Protein AF-A0AAE1PFK5-F1 (afdb_monomer)

InterPro domains:
  IPR000873 AMP-dependent synthetase/ligase domain [PF00501] (92-149)
  IPR042099 ANL, N-terminal domain [G3DSA:3.40.50.12780] (62-149)

Structure (mmCIF, N/CA/C/O backbone):
data_AF-A0AAE1PFK5-F1
#
_entry.id   AF-A0AAE1PFK5-F1
#
loop_
_atom_site.group_PDB
_atom_site.id
_atom_site.type_symbol
_atom_site.label_atom_id
_atom_site.label_alt_id
_atom_site.label_comp_id
_atom_site.label_asym_id
_atom_site.label_entity_id
_atom_site.label_seq_id
_atom_site.pdbx_PDB_ins_code
_atom_site.Cartn_x
_atom_site.Cartn_y
_atom_site.Cartn_z
_atom_site.occupancy
_atom_site.B_iso_or_equiv
_atom_site.auth_seq_id
_atom_site.auth_comp_id
_atom_site.auth_asym_id
_atom_site.auth_atom_id
_atom_site.pdbx_PDB_model_num
ATOM 1 N N . MET A 1 1 ? 49.494 23.170 16.785 1.00 40.97 1 MET A N 1
ATOM 2 C CA . MET A 1 1 ? 48.255 22.707 16.117 1.00 40.97 1 MET A CA 1
ATOM 3 C C . MET A 1 1 ? 47.484 21.835 17.096 1.00 40.97 1 MET A C 1
ATOM 5 O O . MET A 1 1 ? 47.940 20.737 17.388 1.00 40.97 1 MET A O 1
ATOM 9 N N . LYS A 1 2 ? 46.394 22.342 17.688 1.00 37.91 2 LYS A N 1
ATOM 10 C CA . LYS A 1 2 ? 45.536 21.542 18.576 1.00 37.91 2 LYS A CA 1
ATOM 11 C C . LYS A 1 2 ? 44.774 20.540 17.702 1.00 37.91 2 LYS A C 1
ATOM 13 O O . LYS A 1 2 ? 44.125 20.952 16.745 1.00 37.91 2 LYS A O 1
ATOM 18 N N . LYS A 1 3 ? 44.923 19.240 17.969 1.00 43.22 3 LYS A N 1
ATOM 19 C CA . LYS A 1 3 ? 44.107 18.197 17.336 1.00 43.22 3 LYS A CA 1
ATOM 20 C C . LYS A 1 3 ? 42.676 18.399 17.833 1.00 43.22 3 LYS A C 1
ATOM 22 O O . LYS A 1 3 ? 42.444 18.286 19.030 1.00 43.22 3 LYS A O 1
ATOM 27 N N . ASN A 1 4 ? 41.751 18.741 16.939 1.00 46.34 4 ASN A N 1
ATOM 28 C CA . ASN A 1 4 ? 40.328 18.710 17.255 1.00 46.34 4 ASN A CA 1
ATOM 29 C C . ASN A 1 4 ? 39.953 17.244 17.498 1.00 46.34 4 ASN A C 1
ATOM 31 O O . ASN A 1 4 ? 39.954 16.442 16.563 1.00 46.34 4 ASN A O 1
ATOM 35 N N . GLU A 1 5 ? 39.694 16.892 18.756 1.00 53.19 5 GLU A N 1
ATOM 36 C CA . GLU A 1 5 ? 39.032 15.642 19.114 1.00 53.19 5 GLU A CA 1
ATOM 37 C C . GLU A 1 5 ? 37.678 15.618 18.410 1.00 53.19 5 GLU A C 1
ATOM 39 O O . GLU A 1 5 ? 36.782 16.411 18.694 1.00 53.19 5 GLU A O 1
ATOM 44 N N . THR A 1 6 ? 37.538 14.729 17.434 1.00 58.53 6 THR A N 1
ATOM 45 C CA . THR A 1 6 ? 36.236 14.400 16.869 1.00 58.53 6 THR A CA 1
ATOM 46 C C . THR A 1 6 ? 35.516 13.580 17.929 1.00 58.53 6 THR A C 1
ATOM 48 O O . THR A 1 6 ? 35.754 12.381 18.055 1.00 58.53 6 THR A O 1
ATOM 51 N N . GLN A 1 7 ? 34.687 14.240 18.744 1.00 62.50 7 GLN A N 1
ATOM 52 C CA . GLN A 1 7 ? 33.739 13.559 19.626 1.00 62.50 7 GLN A CA 1
ATOM 53 C C . GLN A 1 7 ? 33.002 12.501 18.798 1.00 62.50 7 GLN A C 1
ATOM 55 O O . GLN A 1 7 ? 32.386 12.812 17.775 1.00 62.50 7 GLN A O 1
ATOM 60 N N . GLY A 1 8 ? 33.144 11.235 19.195 1.00 68.81 8 GLY A N 1
ATOM 61 C CA . GLY A 1 8 ? 32.502 10.121 18.512 1.00 68.81 8 GLY A CA 1
ATOM 62 C C . GLY A 1 8 ? 30.994 10.345 18.463 1.00 68.81 8 GLY A C 1
ATOM 63 O O . GLY A 1 8 ? 30.392 10.747 19.455 1.00 68.81 8 GLY A O 1
ATOM 64 N N . VAL A 1 9 ? 30.382 10.109 17.301 1.00 74.44 9 VAL A N 1
ATOM 65 C CA . VAL A 1 9 ? 28.937 10.293 17.123 1.00 74.44 9 VAL A CA 1
ATOM 66 C C . VAL A 1 9 ? 28.198 9.344 18.066 1.00 74.44 9 VAL A C 1
ATOM 68 O O . VAL A 1 9 ? 28.206 8.128 17.858 1.00 74.44 9 VAL A O 1
ATOM 71 N N . ILE A 1 10 ? 27.555 9.899 19.093 1.00 79.75 10 ILE A N 1
ATOM 72 C CA . ILE A 1 10 ? 26.702 9.157 20.023 1.00 79.75 10 ILE A CA 1
ATOM 73 C C . ILE A 1 10 ? 25.486 8.664 19.231 1.00 79.75 10 ILE A C 1
ATOM 75 O O . ILE A 1 10 ? 24.766 9.452 18.622 1.00 79.75 10 ILE A O 1
ATOM 79 N N . ARG A 1 11 ? 25.281 7.343 19.177 1.00 82.19 11 ARG A N 1
ATOM 80 C CA . ARG A 1 11 ? 24.186 6.724 18.401 1.00 82.19 11 ARG A CA 1
ATOM 81 C C . ARG A 1 11 ? 22.991 6.306 19.252 1.00 82.19 11 ARG A C 1
ATOM 83 O O . ARG A 1 11 ? 21.906 6.125 18.701 1.00 82.19 11 ARG A O 1
ATOM 90 N N . GLY A 1 12 ? 23.174 6.174 20.562 1.00 89.06 12 GLY A N 1
ATOM 91 C CA . GLY A 1 12 ? 22.129 5.779 21.497 1.00 89.06 12 GLY A CA 1
ATOM 92 C C . GLY A 1 12 ? 22.345 6.390 22.874 1.00 89.06 12 GLY A C 1
ATOM 93 O O . GLY A 1 12 ? 23.481 6.667 23.255 1.00 89.06 12 GLY A O 1
ATOM 94 N N . VAL A 1 13 ? 21.248 6.603 23.588 1.00 92.94 13 VAL A N 1
ATOM 95 C CA . VAL A 1 13 ? 21.201 7.181 24.933 1.00 92.94 13 VAL A CA 1
ATOM 96 C C . VAL A 1 13 ? 20.142 6.439 25.745 1.00 92.94 13 VAL A C 1
ATOM 98 O O . VAL A 1 13 ? 19.160 5.948 25.183 1.00 92.94 13 VAL A O 1
ATOM 101 N N . GLN A 1 14 ? 20.367 6.301 27.049 1.00 91.69 14 GLN A N 1
ATOM 102 C CA . GLN A 1 14 ? 19.392 5.702 27.954 1.00 91.69 14 GLN A CA 1
ATOM 103 C C . GLN A 1 14 ? 18.462 6.797 28.486 1.00 91.69 14 GLN A C 1
ATOM 105 O O . GLN A 1 14 ? 18.942 7.830 28.953 1.00 91.69 14 GLN A O 1
ATOM 110 N N . THR A 1 15 ? 17.148 6.603 28.388 1.00 85.38 15 THR A N 1
ATOM 111 C CA . THR A 1 15 ? 16.166 7.537 28.953 1.00 85.38 15 THR A CA 1
ATOM 112 C C . THR A 1 15 ? 16.177 7.464 30.486 1.00 85.38 15 THR A C 1
ATOM 114 O O . THR A 1 15 ? 16.650 6.464 31.039 1.00 85.38 15 THR A O 1
ATOM 117 N N . PRO A 1 16 ? 15.650 8.478 31.201 1.00 88.50 16 PRO A N 1
ATOM 118 C CA . PRO A 1 16 ? 15.536 8.440 32.663 1.00 88.50 16 PRO A CA 1
ATOM 119 C C . PRO A 1 16 ? 14.778 7.211 33.193 1.00 88.50 16 PRO A C 1
ATOM 121 O O . PRO A 1 16 ? 15.037 6.750 34.300 1.00 88.50 16 PRO A O 1
ATOM 124 N N . GLU A 1 17 ? 13.878 6.646 32.388 1.00 88.31 17 GLU A N 1
ATOM 125 C CA . GLU A 1 17 ? 13.083 5.451 32.692 1.00 88.31 17 GLU A CA 1
ATOM 126 C C . GLU A 1 17 ? 13.828 4.136 32.385 1.00 88.31 17 GLU A C 1
ATOM 128 O O . GLU A 1 17 ? 13.287 3.053 32.598 1.00 88.31 17 GLU A O 1
ATOM 133 N N . GLY A 1 18 ? 15.065 4.209 31.882 1.00 89.56 18 GLY A N 1
ATOM 134 C CA . GLY A 1 18 ? 15.943 3.059 31.666 1.00 89.56 18 GLY A CA 1
ATOM 135 C C . GLY A 1 18 ? 15.929 2.464 30.255 1.00 89.56 18 GLY A C 1
ATOM 136 O O . GLY A 1 18 ? 16.638 1.483 30.018 1.00 89.56 18 GLY A O 1
ATOM 137 N N . TRP A 1 19 ? 15.189 3.036 29.302 1.00 85.75 19 TRP A N 1
ATOM 138 C CA . TRP A 1 19 ? 15.108 2.526 27.928 1.00 85.75 19 TRP A CA 1
ATOM 139 C C . TRP A 1 19 ? 16.276 2.998 27.066 1.00 85.75 19 TRP A C 1
ATOM 141 O O . TRP A 1 19 ? 16.658 4.159 27.129 1.00 85.75 19 TRP A O 1
ATOM 151 N N . TYR A 1 20 ? 16.805 2.139 26.192 1.00 89.94 20 TYR A N 1
ATOM 152 C CA . TYR A 1 20 ? 17.755 2.576 25.167 1.00 89.94 20 TYR A CA 1
ATOM 153 C C . TYR A 1 20 ? 17.020 3.103 23.938 1.00 89.94 20 TYR A C 1
ATOM 155 O O . TYR A 1 20 ? 16.283 2.369 23.280 1.00 89.94 20 TYR A O 1
ATOM 163 N N . VAL A 1 21 ? 17.276 4.362 23.594 1.00 88.88 21 VAL A N 1
ATOM 164 C CA . VAL A 1 21 ? 16.732 5.014 22.400 1.00 88.88 21 VAL A CA 1
ATOM 165 C C . VAL A 1 21 ? 17.853 5.553 21.524 1.00 88.88 21 VAL A C 1
ATOM 167 O O . VAL A 1 21 ? 18.986 5.749 21.969 1.00 88.88 21 VAL A O 1
ATOM 170 N N . LYS A 1 22 ? 17.553 5.785 20.244 1.00 89.81 22 LYS A N 1
ATOM 171 C CA . LYS A 1 22 ? 18.493 6.438 19.328 1.00 89.81 22 LYS A CA 1
ATOM 172 C C . LYS A 1 22 ? 18.823 7.833 19.862 1.00 89.81 22 LYS A C 1
ATOM 174 O O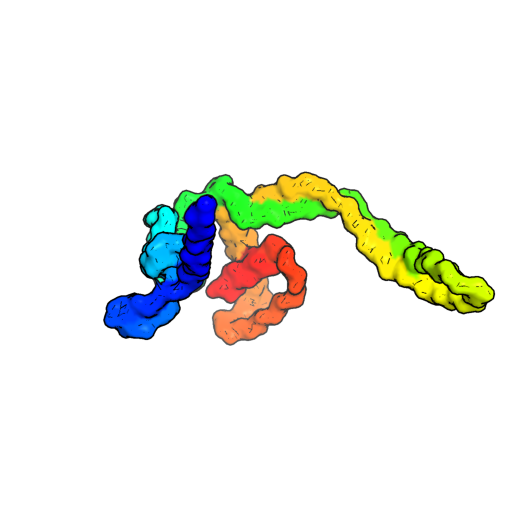 . LYS A 1 22 ? 17.921 8.534 20.300 1.00 89.81 22 LYS A O 1
ATOM 179 N N . ALA A 1 23 ? 20.086 8.237 19.793 1.00 90.88 23 ALA A N 1
ATOM 180 C CA . ALA A 1 23 ? 20.495 9.595 20.135 1.00 90.88 23 ALA A CA 1
ATOM 181 C C . ALA A 1 23 ? 20.541 10.485 18.884 1.00 90.88 23 ALA A C 1
ATOM 183 O O . ALA A 1 23 ? 20.811 10.022 17.767 1.00 90.88 23 ALA A O 1
ATOM 184 N N . THR A 1 24 ? 20.280 11.775 19.060 1.00 86.19 24 THR A N 1
ATOM 185 C CA . THR A 1 24 ? 20.648 12.805 18.089 1.00 86.19 24 THR A CA 1
ATOM 186 C C . THR A 1 24 ? 22.177 12.955 18.047 1.00 86.19 24 THR A C 1
ATOM 188 O O . THR A 1 24 ? 22.871 12.512 18.964 1.00 86.19 24 THR A O 1
ATOM 191 N N . PRO A 1 25 ? 22.746 13.630 17.029 1.00 86.56 25 PRO A N 1
ATOM 192 C CA . PRO A 1 25 ? 24.175 13.948 17.028 1.00 86.56 25 PRO A CA 1
ATOM 193 C C . PRO A 1 25 ? 24.638 14.760 18.249 1.00 86.56 25 PRO A C 1
ATOM 195 O O . PRO A 1 25 ? 25.823 14.739 18.560 1.00 86.56 25 PRO A O 1
ATOM 198 N N . SER A 1 26 ? 23.721 15.456 18.936 1.00 84.56 26 SER A N 1
ATOM 199 C CA . SER A 1 26 ? 23.999 16.189 20.177 1.00 84.56 26 SER A CA 1
ATOM 200 C C . SER A 1 26 ? 23.973 15.310 21.435 1.00 84.56 26 SER A C 1
ATOM 202 O O . SER A 1 26 ? 24.244 15.821 22.513 1.00 84.56 26 SER A O 1
ATOM 204 N N . GLY A 1 27 ? 23.660 14.013 21.316 1.00 86.31 27 GLY A N 1
ATOM 205 C CA . GLY A 1 27 ? 23.574 13.075 22.441 1.00 86.31 27 GLY A CA 1
ATOM 206 C C . GLY A 1 27 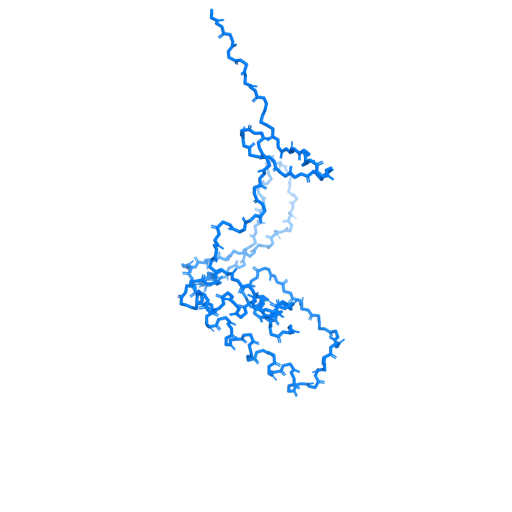? 22.207 13.020 23.130 1.00 86.31 27 GLY A C 1
ATOM 207 O O . GLY A 1 27 ? 22.020 12.203 24.026 1.00 86.31 27 GLY A O 1
ATOM 208 N N . GLU A 1 28 ? 21.244 13.831 22.686 1.00 88.12 28 GLU A N 1
ATOM 209 C CA . GLU A 1 28 ? 19.892 13.862 23.250 1.00 88.12 28 GLU A CA 1
ATOM 210 C C . GLU A 1 28 ? 19.044 12.685 22.746 1.00 88.12 28 GLU A C 1
ATOM 212 O O . GLU A 1 28 ? 19.236 12.236 21.608 1.00 88.12 28 GLU A O 1
ATOM 217 N N . PRO A 1 29 ? 18.069 12.197 23.532 1.00 89.62 29 PRO A N 1
ATOM 218 C CA . PRO A 1 29 ? 17.097 11.215 23.068 1.00 89.62 29 PRO A CA 1
ATOM 219 C C . PRO A 1 29 ? 16.405 11.671 21.781 1.00 89.62 29 PRO A C 1
ATOM 221 O O . PRO A 1 29 ? 15.876 12.779 21.686 1.00 89.62 29 PRO A O 1
ATOM 224 N N . TYR A 1 30 ? 16.396 10.814 20.763 1.00 84.88 30 TYR A N 1
ATOM 225 C CA . TYR A 1 30 ? 15.647 11.079 19.544 1.00 84.88 30 TYR A CA 1
ATOM 226 C C . TYR A 1 30 ? 14.153 11.020 19.867 1.00 84.88 30 TYR A C 1
ATOM 228 O O . TYR A 1 30 ? 13.666 9.995 20.342 1.00 84.88 30 TYR A O 1
ATOM 236 N N . SER A 1 31 ? 13.435 12.114 19.596 1.00 81.56 31 SER A N 1
ATOM 237 C CA . SER A 1 31 ? 12.005 12.199 19.890 1.00 81.56 31 SER A CA 1
ATOM 238 C C . SER A 1 31 ? 11.231 11.081 19.190 1.00 81.56 31 SER A C 1
ATOM 240 O O . SER A 1 31 ? 11.353 10.900 17.974 1.00 81.56 31 SER A O 1
ATOM 242 N N . LEU A 1 32 ? 10.447 10.343 19.977 1.00 75.25 32 LEU A N 1
ATOM 243 C CA . LEU A 1 32 ? 9.475 9.369 19.481 1.00 75.25 32 LEU A CA 1
ATOM 244 C C . LEU A 1 32 ? 8.173 10.042 19.040 1.00 75.25 32 LEU A C 1
ATOM 246 O O . LEU A 1 32 ? 7.364 9.404 18.368 1.00 75.25 32 LEU A O 1
ATOM 250 N N . GLU A 1 33 ? 7.991 11.323 19.373 1.00 73.44 33 GLU A N 1
ATOM 251 C CA . GLU A 1 33 ? 6.854 12.089 18.888 1.00 73.44 33 GLU A CA 1
ATOM 252 C C . GLU A 1 33 ? 6.911 12.175 17.357 1.00 73.44 33 GLU A C 1
ATOM 254 O O . GLU A 1 33 ? 7.967 12.501 16.789 1.00 73.44 33 GLU A O 1
ATOM 259 N N . PRO A 1 34 ? 5.794 11.894 16.662 1.00 67.69 34 PRO A N 1
ATOM 260 C CA . PRO A 1 34 ? 5.719 12.036 15.221 1.00 67.69 34 PRO A CA 1
ATOM 261 C C . PRO A 1 34 ? 6.151 13.444 14.811 1.00 67.69 34 PRO A C 1
ATOM 263 O O . PRO A 1 34 ? 5.579 14.443 15.240 1.00 67.69 34 PRO A O 1
ATOM 266 N N . LYS A 1 35 ? 7.163 13.534 13.941 1.00 67.12 35 LYS A N 1
ATOM 267 C CA . LYS A 1 35 ? 7.581 14.825 13.368 1.00 67.12 35 LYS A CA 1
ATOM 268 C C . LYS A 1 35 ? 6.470 15.479 12.548 1.00 67.12 35 LYS A C 1
ATOM 270 O O . LYS A 1 35 ? 6.476 16.694 12.384 1.00 67.12 35 LYS A O 1
ATOM 275 N N . ASP A 1 36 ? 5.558 14.665 12.024 1.00 62.34 36 ASP A N 1
ATOM 276 C CA . ASP A 1 36 ? 4.375 15.109 11.305 1.00 62.34 36 ASP A CA 1
ATOM 277 C C . ASP A 1 36 ? 3.152 14.880 12.202 1.00 62.34 36 ASP A C 1
ATOM 279 O O . ASP A 1 36 ? 2.697 13.753 12.394 1.00 62.34 36 ASP A O 1
ATOM 283 N N . SER A 1 37 ? 2.651 15.960 12.800 1.00 64.25 37 SER A N 1
ATOM 284 C CA . SER A 1 37 ? 1.537 15.943 13.759 1.00 64.25 37 SER A CA 1
ATOM 285 C C . SER A 1 37 ? 0.169 15.733 13.106 1.00 64.25 37 SER A C 1
ATOM 287 O O . SER A 1 37 ? -0.850 15.687 13.796 1.00 64.25 37 SER A O 1
ATOM 289 N N . LYS A 1 38 ? 0.127 15.644 11.771 1.00 71.06 38 LYS A N 1
ATOM 290 C CA . LYS A 1 38 ? -1.118 15.579 11.001 1.00 71.06 38 LYS A CA 1
ATOM 291 C C . LYS A 1 38 ? -1.834 14.247 11.156 1.00 71.06 38 LYS A C 1
ATOM 293 O O . LYS A 1 38 ? -3.060 14.236 11.224 1.00 71.06 38 LYS A O 1
ATOM 298 N N . ILE A 1 39 ? -1.093 13.140 11.231 1.00 75.19 39 ILE A N 1
ATOM 299 C CA . ILE A 1 39 ? -1.703 11.820 11.389 1.00 75.19 39 ILE A CA 1
ATOM 300 C C . ILE A 1 39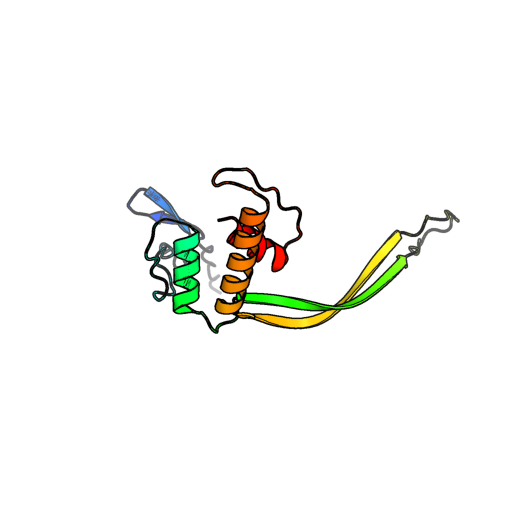 ? -1.997 11.597 12.863 1.00 75.19 39 ILE A C 1
ATOM 302 O O . ILE A 1 39 ? -1.125 11.228 13.647 1.00 75.19 39 ILE A O 1
ATOM 306 N N . ARG A 1 40 ? -3.262 11.759 13.229 1.00 82.62 40 ARG A N 1
ATOM 307 C CA . ARG A 1 40 ? -3.783 11.222 14.478 1.00 82.62 40 ARG A CA 1
ATOM 308 C C . ARG A 1 40 ? -4.628 10.007 14.143 1.00 82.62 40 ARG A C 1
ATOM 310 O O . ARG A 1 40 ? -5.726 10.160 13.616 1.00 82.62 40 ARG A O 1
ATOM 317 N N . VAL A 1 41 ? -4.094 8.818 14.422 1.00 83.69 41 VAL A N 1
ATOM 318 C CA . VAL A 1 41 ? -4.824 7.567 14.191 1.00 83.69 41 VAL A CA 1
ATOM 319 C C . VAL A 1 41 ? -6.063 7.568 15.077 1.00 83.69 41 VAL A C 1
ATOM 321 O O . VAL A 1 41 ? -5.954 7.681 16.297 1.00 83.69 41 VAL A O 1
ATOM 324 N N . GLN A 1 42 ? -7.239 7.514 14.455 1.00 79.19 42 GLN A N 1
ATOM 325 C CA . GLN A 1 42 ? -8.509 7.603 15.179 1.00 79.19 42 GLN A CA 1
ATOM 326 C C . GLN A 1 42 ? -8.932 6.271 15.823 1.00 79.19 42 GLN A C 1
ATOM 328 O O . GLN A 1 42 ? -9.801 6.279 16.692 1.00 79.19 42 GLN A O 1
ATOM 333 N N . GLY A 1 43 ? -8.313 5.148 15.439 1.00 84.75 43 GLY A N 1
ATOM 334 C CA . GLY A 1 43 ? -8.629 3.810 15.947 1.00 84.75 43 GLY A CA 1
ATOM 335 C C . GLY A 1 43 ? -7.425 3.036 16.493 1.00 84.75 43 GLY A C 1
ATOM 336 O O . GLY A 1 43 ? -6.381 3.608 16.801 1.00 84.75 43 GLY A O 1
ATOM 337 N N . VAL A 1 44 ? -7.591 1.722 16.648 1.00 89.25 44 VAL A N 1
ATOM 338 C CA . VAL A 1 44 ? -6.592 0.826 17.273 1.00 89.25 44 VAL A CA 1
ATOM 339 C C . VAL A 1 44 ? -6.060 -0.237 16.313 1.00 89.25 44 VAL A C 1
ATOM 341 O O . VAL A 1 44 ? -5.191 -1.024 16.685 1.00 89.25 44 VAL A O 1
ATOM 344 N N . THR A 1 45 ? -6.582 -0.281 15.086 1.00 91.50 45 THR A N 1
ATOM 345 C CA . THR A 1 45 ? -6.245 -1.296 14.086 1.00 91.50 45 THR A CA 1
ATOM 346 C C . THR A 1 45 ? -5.370 -0.729 12.964 1.00 91.50 45 THR A C 1
ATOM 348 O O . THR A 1 45 ? -5.263 0.483 12.768 1.00 91.50 45 THR A O 1
ATOM 351 N N . LEU A 1 46 ? -4.714 -1.615 12.210 1.00 91.81 46 LEU A N 1
ATOM 352 C CA . LEU A 1 46 ? -3.919 -1.219 11.043 1.00 91.81 46 LEU A CA 1
ATOM 353 C C . LEU A 1 46 ? -4.766 -0.558 9.935 1.00 91.81 46 LEU A C 1
ATOM 355 O O . LEU A 1 46 ? -4.309 0.458 9.405 1.00 91.81 46 LEU A O 1
ATOM 359 N N . PRO A 1 47 ? -5.984 -1.047 9.610 1.00 93.12 47 PRO A N 1
ATOM 360 C CA . PRO A 1 47 ? -6.911 -0.322 8.744 1.00 93.12 47 PRO A CA 1
ATOM 361 C C . PRO A 1 47 ? -7.174 1.110 9.212 1.00 93.12 47 PRO A C 1
ATOM 363 O O . PRO A 1 47 ? -7.038 2.028 8.409 1.00 93.12 47 PRO A O 1
ATOM 366 N N . ASP A 1 48 ? -7.433 1.329 10.508 1.00 93.56 48 ASP A N 1
ATOM 367 C CA . ASP A 1 48 ? -7.700 2.675 11.043 1.00 93.56 48 ASP A CA 1
ATOM 368 C C . ASP A 1 48 ? -6.514 3.626 10.818 1.00 93.56 48 ASP A C 1
ATOM 370 O O . ASP A 1 48 ? -6.686 4.809 10.504 1.00 93.56 48 ASP A O 1
ATOM 374 N N . ALA A 1 49 ? -5.288 3.116 10.973 1.00 92.12 49 ALA A N 1
ATOM 375 C CA . ALA A 1 49 ? -4.073 3.882 10.723 1.00 92.12 49 ALA A CA 1
ATOM 376 C C . ALA A 1 49 ? -3.940 4.264 9.244 1.00 92.12 49 ALA A C 1
ATOM 378 O O . ALA A 1 49 ? -3.603 5.410 8.928 1.00 92.12 49 ALA A O 1
ATOM 379 N N . PHE A 1 50 ? -4.242 3.333 8.337 1.00 94.00 50 PHE A N 1
ATOM 380 C CA . PHE A 1 50 ? -4.216 3.605 6.906 1.00 94.00 50 PHE A CA 1
ATOM 381 C C . PHE A 1 50 ? -5.323 4.582 6.488 1.00 94.00 50 PHE A C 1
ATOM 383 O O . PHE A 1 50 ? -5.041 5.541 5.774 1.00 94.00 50 PHE A O 1
ATOM 390 N N . GLU A 1 51 ? -6.549 4.423 6.987 1.00 94.62 51 GLU A N 1
ATOM 391 C CA . GLU A 1 51 ? -7.651 5.354 6.721 1.00 94.62 51 GLU A CA 1
ATOM 392 C C . GLU A 1 51 ? -7.357 6.763 7.248 1.00 94.62 51 GLU A C 1
ATOM 394 O O . GLU A 1 51 ? -7.629 7.749 6.562 1.00 94.62 51 GLU A O 1
ATOM 399 N N . SER A 1 52 ? -6.705 6.873 8.409 1.00 93.25 52 SER A N 1
ATOM 400 C CA . SER A 1 52 ? -6.244 8.161 8.942 1.00 93.25 52 SER A CA 1
ATOM 401 C C . SER A 1 52 ? -5.204 8.814 8.019 1.00 93.25 52 SER A C 1
ATOM 403 O O . SER A 1 52 ? -5.268 10.015 7.764 1.00 93.25 52 SER A O 1
ATOM 405 N N . ALA A 1 53 ? -4.276 8.033 7.456 1.00 92.69 53 ALA A N 1
ATOM 406 C CA . ALA A 1 53 ? -3.315 8.541 6.478 1.00 92.69 53 ALA A CA 1
ATOM 407 C C . ALA A 1 53 ? -3.998 8.987 5.172 1.00 92.69 53 ALA A C 1
ATOM 409 O O . ALA A 1 53 ? -3.663 10.044 4.638 1.00 92.69 53 ALA A O 1
ATOM 410 N N . VAL A 1 54 ? -4.987 8.231 4.682 1.00 95.38 54 VAL A N 1
ATOM 411 C CA . VAL A 1 54 ? -5.783 8.601 3.499 1.00 95.38 54 VAL A CA 1
ATOM 412 C C . VAL A 1 54 ? -6.543 9.906 3.744 1.00 95.38 54 VAL A C 1
ATOM 414 O O . VAL A 1 54 ? -6.521 10.789 2.891 1.00 95.38 54 VAL A O 1
ATOM 417 N N . ALA A 1 55 ? -7.139 10.085 4.926 1.00 94.44 55 ALA A N 1
ATOM 418 C CA . ALA A 1 55 ? -7.835 11.319 5.284 1.00 94.44 55 ALA A CA 1
ATOM 419 C C . ALA A 1 55 ? -6.902 12.545 5.296 1.00 94.44 55 ALA A C 1
ATOM 421 O O . ALA A 1 55 ? -7.295 13.627 4.861 1.00 94.44 55 ALA A O 1
ATOM 422 N N . CYS A 1 56 ? -5.658 12.388 5.758 1.00 92.94 56 CYS A N 1
ATOM 423 C CA . CYS A 1 56 ? -4.684 13.480 5.809 1.00 92.94 56 CYS A CA 1
ATOM 424 C C . CYS A 1 56 ? -4.018 13.778 4.456 1.00 92.94 56 CYS A C 1
ATOM 426 O O . CYS A 1 56 ? -3.668 14.930 4.191 1.00 92.94 56 CYS A O 1
ATOM 428 N N . TYR A 1 57 ? -3.808 12.758 3.620 1.00 94.50 57 TYR A N 1
ATOM 429 C CA . TYR A 1 57 ? -2.920 12.836 2.454 1.00 94.50 57 TYR A CA 1
ATOM 430 C C . TYR A 1 57 ? -3.539 12.327 1.152 1.00 94.50 57 TYR A C 1
ATOM 432 O O . TYR A 1 57 ? -2.802 12.034 0.216 1.00 94.50 57 TYR A O 1
ATOM 440 N N . GLY A 1 58 ? -4.865 12.226 1.060 1.00 96.38 58 GLY A N 1
ATOM 441 C CA . GLY A 1 58 ? -5.579 11.544 -0.026 1.00 96.38 58 GLY A CA 1
ATOM 442 C C . GLY A 1 58 ? -5.059 11.796 -1.448 1.00 96.38 58 GLY A C 1
ATOM 443 O O . GLY A 1 58 ? -4.921 10.851 -2.222 1.00 96.38 58 GLY A O 1
ATOM 444 N N . THR A 1 59 ? -4.720 13.044 -1.791 1.00 97.31 59 THR A N 1
ATOM 445 C CA . THR A 1 59 ? -4.230 13.437 -3.128 1.00 97.31 59 THR A CA 1
ATOM 446 C C . THR A 1 59 ? -2.712 13.339 -3.308 1.00 97.31 59 THR A C 1
ATOM 448 O O . THR A 1 59 ? -2.219 13.488 -4.425 1.00 97.31 59 THR A O 1
ATOM 451 N N . LEU A 1 60 ? -1.952 13.104 -2.237 1.00 96.50 60 LEU A N 1
ATOM 452 C CA . LEU A 1 60 ? -0.499 12.977 -2.296 1.00 96.50 60 LEU A CA 1
ATOM 453 C C . LEU A 1 60 ? -0.085 11.610 -2.854 1.00 96.50 60 LEU A C 1
ATOM 455 O O . LEU A 1 60 ? -0.813 10.628 -2.690 1.00 96.50 60 LEU A O 1
ATOM 459 N N . PRO A 1 61 ? 1.098 11.519 -3.488 1.00 96.69 61 PRO A N 1
ATOM 460 C CA . PRO A 1 61 ? 1.627 10.249 -3.965 1.00 96.69 61 PRO A CA 1
ATOM 461 C C . PRO A 1 61 ? 1.874 9.280 -2.798 1.00 96.69 61 PRO A C 1
ATOM 463 O O . PRO A 1 61 ? 2.535 9.625 -1.820 1.00 96.69 61 PRO A O 1
ATOM 466 N N . CYS A 1 62 ? 1.362 8.059 -2.932 1.00 95.69 62 CYS A N 1
ATOM 467 C CA . CYS A 1 62 ? 1.463 6.979 -1.951 1.00 95.69 62 CYS A CA 1
ATOM 468 C C . CYS A 1 62 ? 2.397 5.864 -2.441 1.00 95.69 62 CYS A C 1
ATOM 470 O O . CYS A 1 62 ? 3.316 5.461 -1.733 1.00 95.69 62 CYS A O 1
ATOM 472 N N . MET A 1 63 ? 2.195 5.398 -3.678 1.00 95.00 63 MET A N 1
ATOM 473 C CA . MET A 1 63 ? 2.961 4.298 -4.274 1.00 95.00 63 MET A CA 1
ATOM 474 C C . MET A 1 63 ? 3.550 4.730 -5.609 1.00 95.00 63 MET A C 1
ATOM 476 O O . MET A 1 63 ? 2.819 5.198 -6.473 1.00 95.00 63 MET A O 1
ATOM 480 N N . ALA A 1 64 ? 4.855 4.550 -5.805 1.00 94.25 64 ALA A N 1
ATOM 481 C CA . ALA A 1 64 ? 5.526 4.856 -7.065 1.00 94.25 64 ALA A CA 1
ATOM 482 C C . ALA A 1 64 ? 5.964 3.567 -7.769 1.00 94.25 64 ALA A C 1
ATOM 484 O O . ALA A 1 64 ? 6.597 2.701 -7.165 1.00 94.25 64 ALA A O 1
ATOM 485 N N . THR A 1 65 ? 5.663 3.444 -9.059 1.00 92.94 65 THR A N 1
ATOM 486 C CA . THR A 1 65 ? 6.076 2.307 -9.895 1.00 92.94 65 THR A CA 1
ATOM 487 C C . THR A 1 65 ? 6.696 2.801 -11.193 1.00 92.94 65 THR A C 1
ATOM 489 O O . THR A 1 65 ? 6.369 3.885 -11.668 1.00 92.94 65 THR A O 1
ATOM 492 N N . ARG A 1 66 ? 7.623 2.031 -11.774 1.00 93.44 66 ARG A N 1
ATOM 493 C CA . ARG A 1 66 ? 8.187 2.351 -13.093 1.00 93.44 66 ARG A CA 1
ATOM 494 C C . ARG A 1 66 ? 7.467 1.563 -14.166 1.00 93.44 66 ARG A C 1
ATOM 496 O O . ARG A 1 66 ? 7.344 0.342 -14.065 1.00 93.44 66 ARG A O 1
ATOM 503 N N . ARG A 1 67 ? 7.078 2.244 -15.241 1.00 90.50 67 ARG A N 1
ATOM 504 C CA . ARG A 1 67 ? 6.516 1.575 -16.415 1.00 90.50 67 ARG A CA 1
ATOM 505 C C . ARG A 1 67 ? 7.578 0.691 -17.072 1.00 90.50 67 ARG A C 1
ATOM 507 O O . ARG A 1 67 ? 8.645 1.178 -17.436 1.00 90.50 67 ARG A O 1
ATOM 514 N N . LEU A 1 68 ? 7.285 -0.593 -17.266 1.00 92.19 68 LEU A N 1
ATOM 515 C CA . LEU A 1 68 ? 8.128 -1.468 -18.081 1.00 92.19 68 LEU A CA 1
ATOM 516 C C . LEU A 1 68 ? 8.001 -1.051 -19.552 1.00 92.19 68 LEU A C 1
ATOM 518 O O . LEU A 1 68 ? 6.900 -1.045 -20.098 1.00 92.19 68 LEU A O 1
ATOM 522 N N . LEU A 1 69 ? 9.117 -0.674 -20.174 1.00 94.81 69 LEU A N 1
ATOM 523 C CA . LEU A 1 69 ? 9.171 -0.305 -21.590 1.00 94.81 69 LEU A CA 1
ATOM 524 C C . LEU A 1 69 ? 9.567 -1.495 -22.454 1.00 94.81 69 LEU A C 1
ATOM 526 O O . LEU A 1 69 ? 9.010 -1.685 -23.528 1.00 94.81 69 LEU A O 1
ATOM 530 N N . ASP A 1 70 ? 10.540 -2.279 -21.992 1.00 95.19 70 ASP A N 1
ATOM 531 C CA . ASP A 1 70 ? 11.066 -3.405 -22.752 1.00 95.19 70 ASP A CA 1
ATOM 532 C C . ASP A 1 70 ? 11.719 -4.444 -21.834 1.00 95.19 70 ASP A C 1
ATOM 534 O O . ASP A 1 70 ? 12.228 -4.120 -20.758 1.00 95.19 70 ASP A O 1
ATOM 538 N N . ARG A 1 71 ? 11.712 -5.700 -22.272 1.00 95.06 71 ARG A N 1
ATOM 539 C CA . ARG A 1 71 ? 12.247 -6.854 -21.550 1.00 95.06 71 ARG A CA 1
ATOM 540 C C . ARG A 1 71 ? 13.028 -7.721 -22.530 1.00 95.06 71 ARG A C 1
ATOM 542 O O . ARG A 1 71 ? 12.442 -8.407 -23.362 1.00 95.06 71 ARG A O 1
ATOM 549 N N . LYS A 1 72 ? 14.357 -7.725 -22.409 1.00 94.38 72 LYS A N 1
ATOM 550 C CA . LYS A 1 72 ? 15.247 -8.508 -23.279 1.00 94.38 72 LYS A CA 1
ATOM 551 C C . LYS A 1 72 ? 15.939 -9.619 -22.509 1.00 94.38 72 LYS A C 1
ATOM 553 O O . LYS A 1 72 ? 16.628 -9.359 -21.527 1.00 94.38 72 LYS A O 1
ATOM 558 N N . HIS A 1 73 ? 15.832 -10.841 -23.016 1.00 91.50 73 HIS A N 1
ATOM 559 C CA . HIS A 1 73 ? 16.647 -11.961 -22.562 1.00 91.50 73 HIS A CA 1
ATOM 560 C C . HIS A 1 73 ? 17.943 -11.979 -23.367 1.00 91.50 73 HIS A C 1
ATOM 562 O O . HIS A 1 73 ? 17.923 -12.065 -24.593 1.00 91.50 73 HIS A O 1
ATOM 568 N N . MET A 1 74 ? 19.074 -11.864 -22.683 1.00 85.56 74 MET A N 1
ATOM 569 C CA . MET A 1 74 ? 20.397 -11.850 -23.295 1.00 85.56 74 MET A CA 1
ATOM 570 C C . MET A 1 74 ? 21.254 -12.960 -22.704 1.00 85.56 74 MET A C 1
ATOM 572 O O . MET A 1 74 ? 21.334 -13.123 -21.490 1.00 85.56 74 MET A O 1
ATOM 576 N N . THR A 1 75 ? 21.904 -13.731 -23.571 1.00 83.75 75 THR A N 1
ATOM 577 C CA . THR A 1 75 ? 22.886 -14.729 -23.145 1.00 83.75 75 THR A CA 1
ATOM 578 C C . THR A 1 75 ? 24.256 -14.075 -23.137 1.00 83.75 75 THR A C 1
ATOM 580 O O . THR A 1 75 ? 24.754 -13.659 -24.180 1.00 83.75 75 THR A O 1
ATOM 583 N N . VAL A 1 76 ? 24.862 -13.967 -21.958 1.00 74.56 76 VAL A N 1
ATOM 584 C CA . VAL A 1 76 ? 26.207 -13.418 -21.794 1.00 74.56 76 VAL A CA 1
ATOM 585 C C . VAL A 1 76 ? 27.200 -14.577 -21.766 1.00 74.56 76 VAL A C 1
ATOM 587 O O . VAL A 1 76 ? 27.201 -15.394 -20.839 1.00 74.56 76 VAL A O 1
ATOM 590 N N . CYS A 1 77 ? 28.053 -14.653 -22.787 1.00 67.38 77 CYS A N 1
ATOM 591 C CA . CYS A 1 77 ? 29.243 -15.499 -22.780 1.00 67.38 77 CYS A CA 1
ATOM 592 C C . CYS A 1 77 ? 30.394 -14.686 -22.172 1.00 67.38 77 CYS A C 1
ATOM 594 O O . CYS A 1 77 ? 30.764 -13.643 -22.706 1.00 67.38 77 CYS A O 1
ATOM 596 N N . GLY A 1 78 ? 30.920 -15.109 -21.020 1.00 59.94 78 GLY A N 1
ATOM 597 C CA . GLY A 1 78 ? 32.021 -14.400 -20.361 1.00 59.94 78 GLY A CA 1
ATOM 598 C C . GLY A 1 78 ? 33.332 -14.526 -21.143 1.00 59.94 78 GLY A C 1
ATOM 599 O O . GLY A 1 78 ? 33.652 -15.609 -21.628 1.00 59.94 78 GLY A O 1
ATOM 600 N N . VAL A 1 79 ? 34.107 -13.441 -21.223 1.00 57.56 79 VAL A N 1
ATOM 601 C CA . VAL A 1 79 ? 35.480 -13.467 -21.751 1.00 57.56 79 VAL A CA 1
ATOM 602 C C . VAL A 1 79 ? 36.390 -14.042 -20.666 1.00 57.56 79 VAL A C 1
ATOM 604 O O . VAL A 1 79 ? 36.630 -13.401 -19.645 1.00 57.56 79 VAL A O 1
ATOM 607 N N . SER A 1 80 ? 36.881 -15.267 -20.847 1.00 49.84 80 SER A N 1
ATOM 608 C CA . SER A 1 80 ? 37.966 -15.795 -20.022 1.00 49.84 80 SER A CA 1
ATOM 609 C C . SER A 1 80 ? 39.300 -15.327 -20.589 1.00 49.84 80 SER A C 1
ATOM 611 O O . SER A 1 80 ? 39.688 -15.745 -21.675 1.00 49.84 80 SER A O 1
ATOM 613 N N . GLY A 1 81 ? 40.032 -14.508 -19.832 1.00 54.59 81 GLY A N 1
ATOM 614 C CA . GLY A 1 81 ? 41.454 -14.223 -20.062 1.00 54.59 81 GLY A CA 1
ATOM 615 C C . GLY A 1 81 ? 42.355 -15.422 -19.741 1.00 54.59 81 GLY A C 1
ATOM 616 O O . GLY A 1 81 ? 43.325 -15.287 -19.008 1.00 54.59 81 GLY A O 1
ATOM 617 N N . SER A 1 82 ? 42.001 -16.615 -20.216 1.00 51.50 82 SER A N 1
ATOM 618 C CA . SER A 1 82 ? 42.737 -17.858 -19.992 1.00 51.50 82 SER A CA 1
ATOM 619 C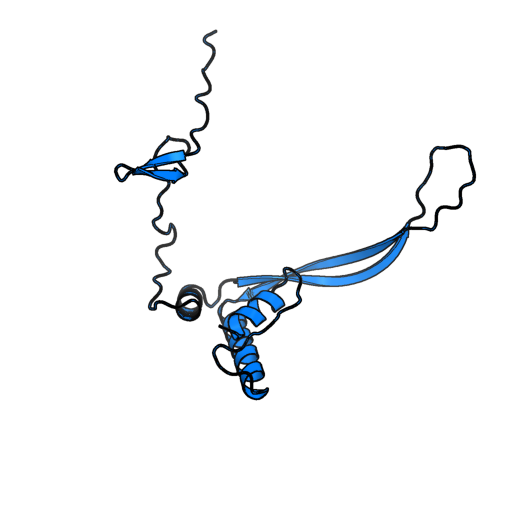 C . SER A 1 82 ? 42.669 -18.692 -21.267 1.00 51.50 82 SER A C 1
ATOM 621 O O . SER A 1 82 ? 41.596 -18.926 -21.822 1.00 51.50 82 SER A O 1
ATOM 623 N N . SER A 1 83 ? 43.851 -19.068 -21.740 1.00 53.06 83 SER A N 1
ATOM 624 C CA . SER A 1 83 ? 44.181 -19.689 -23.022 1.00 53.06 83 SER A CA 1
ATOM 625 C C . SER A 1 83 ? 43.762 -21.161 -23.139 1.00 53.06 83 SER A C 1
ATOM 627 O O . SER A 1 83 ? 44.530 -21.974 -23.644 1.00 53.06 83 SER A O 1
ATOM 629 N N . GLU A 1 84 ? 42.561 -21.526 -22.683 1.00 53.66 84 GLU A N 1
ATOM 630 C CA . GLU A 1 84 ? 42.012 -22.875 -22.874 1.00 53.66 84 GLU A CA 1
ATOM 631 C C . GLU A 1 84 ? 40.537 -22.844 -23.315 1.00 53.66 84 GLU A C 1
ATOM 633 O O . GLU A 1 84 ? 39.725 -22.120 -22.729 1.00 53.66 84 GLU A O 1
ATOM 638 N N . PRO A 1 85 ? 40.142 -23.656 -24.317 1.00 46.50 85 PRO A N 1
ATOM 639 C CA . PRO A 1 85 ? 38.802 -23.650 -24.888 1.00 46.50 85 PRO A CA 1
ATOM 640 C C . PRO A 1 85 ? 37.834 -24.447 -24.003 1.00 46.50 85 PRO A C 1
ATOM 642 O O . PRO A 1 85 ? 37.419 -25.556 -24.331 1.00 46.50 85 PRO A O 1
ATOM 645 N N . LYS A 1 86 ? 37.437 -23.885 -22.859 1.00 54.25 86 LYS A N 1
ATOM 646 C CA . LYS A 1 86 ? 36.265 -24.372 -22.115 1.00 54.25 86 LYS A CA 1
ATOM 647 C C . LYS A 1 86 ? 35.045 -23.592 -22.589 1.00 54.25 86 LYS A C 1
ATOM 649 O O . LYS A 1 86 ? 34.842 -22.452 -22.179 1.00 54.25 86 LYS A O 1
ATOM 654 N N . VAL A 1 87 ? 34.228 -24.208 -23.448 1.00 54.22 87 VAL A N 1
ATOM 655 C CA . VAL A 1 87 ? 32.914 -23.685 -23.862 1.00 54.22 87 VAL A CA 1
ATOM 656 C C . VAL A 1 87 ? 32.036 -23.548 -22.613 1.00 54.22 87 VAL A C 1
ATOM 658 O O . VAL A 1 87 ? 31.387 -24.499 -22.180 1.00 54.22 87 VAL A O 1
ATOM 661 N N . LYS A 1 88 ? 32.047 -22.378 -21.964 1.00 56.62 88 LYS A N 1
ATOM 662 C CA . LYS A 1 88 ? 31.149 -22.109 -20.838 1.00 56.62 88 LYS A CA 1
ATOM 663 C C . LYS A 1 88 ? 29.752 -21.842 -21.392 1.00 56.62 88 LYS A C 1
ATOM 665 O O . LYS A 1 88 ? 29.560 -20.908 -22.166 1.00 56.62 88 LYS A O 1
ATOM 670 N N . LYS A 1 89 ? 28.780 -22.656 -20.968 1.00 64.00 89 LYS A N 1
ATOM 671 C CA . LYS A 1 89 ? 27.342 -22.442 -21.191 1.00 64.00 89 LYS A CA 1
ATOM 672 C C . LYS A 1 89 ? 27.003 -21.001 -20.779 1.00 64.00 89 LYS A C 1
ATOM 674 O O . LYS A 1 89 ? 27.224 -20.632 -19.626 1.00 64.00 89 LYS A O 1
ATOM 679 N N . GLY A 1 90 ? 26.562 -20.176 -21.729 1.00 71.31 90 GLY A N 1
ATOM 680 C CA . GLY A 1 90 ? 26.308 -18.754 -21.488 1.00 71.31 90 GLY A CA 1
ATOM 681 C C . GLY A 1 90 ? 25.263 -18.537 -20.388 1.00 71.31 90 GLY A C 1
ATOM 682 O O . GLY A 1 90 ? 24.315 -19.315 -20.258 1.00 71.31 90 GLY A O 1
ATOM 683 N N . ARG A 1 91 ? 25.429 -17.484 -19.577 1.00 78.94 91 ARG A N 1
ATOM 684 C CA . ARG A 1 91 ? 24.448 -17.118 -18.544 1.00 78.94 91 ARG A CA 1
ATOM 685 C C . ARG A 1 91 ? 23.340 -16.308 -19.202 1.00 78.94 91 ARG A C 1
ATOM 687 O O . ARG A 1 91 ? 23.611 -15.246 -19.754 1.00 78.94 91 ARG A O 1
ATOM 694 N N . THR A 1 92 ? 22.101 -16.786 -19.126 1.00 83.25 92 THR A N 1
ATOM 695 C CA . THR A 1 92 ? 20.946 -15.971 -19.525 1.00 83.25 92 THR A CA 1
ATOM 696 C C . THR A 1 92 ? 20.690 -14.922 -18.445 1.00 83.25 92 THR A C 1
ATOM 698 O O . THR A 1 92 ? 20.628 -15.247 -17.260 1.00 83.25 92 THR A O 1
ATOM 701 N N . MET A 1 93 ? 20.583 -13.664 -18.853 1.00 86.94 93 MET A N 1
ATOM 702 C CA . MET A 1 93 ? 20.223 -12.526 -18.019 1.00 86.94 93 MET A CA 1
ATOM 703 C C . MET A 1 93 ? 19.019 -11.828 -18.644 1.00 86.94 93 MET A C 1
ATOM 705 O O . MET A 1 93 ? 18.958 -11.633 -19.858 1.00 86.94 93 MET A O 1
ATOM 709 N N . GLU A 1 94 ? 18.077 -11.423 -17.806 1.00 90.31 94 GLU A N 1
ATOM 710 C CA . GLU A 1 94 ? 16.986 -10.546 -18.202 1.00 90.31 94 GLU A CA 1
ATOM 711 C C . GLU A 1 94 ? 17.405 -9.088 -17.987 1.00 90.31 94 GLU A C 1
ATOM 713 O O . GLU A 1 94 ? 17.851 -8.699 -16.906 1.00 90.31 94 GLU A O 1
ATOM 718 N N . LYS A 1 95 ? 17.287 -8.274 -19.033 1.00 91.94 95 LYS A N 1
ATOM 719 C CA . LYS A 1 95 ? 17.486 -6.829 -18.977 1.00 91.94 95 LYS A CA 1
ATOM 720 C C . LYS A 1 95 ? 16.139 -6.142 -19.153 1.00 91.94 95 LYS A C 1
ATOM 722 O O . LYS A 1 95 ? 15.494 -6.303 -20.188 1.00 91.94 95 LYS A O 1
ATOM 727 N N . LEU A 1 96 ? 15.747 -5.350 -18.160 1.00 93.56 96 LEU A N 1
ATOM 728 C CA . LEU A 1 96 ? 14.534 -4.536 -18.194 1.00 93.56 96 LEU A CA 1
ATOM 729 C C . LEU A 1 96 ? 14.890 -3.093 -18.565 1.00 93.56 96 LEU A C 1
ATOM 731 O O . LEU A 1 96 ? 15.756 -2.481 -17.938 1.00 93.56 96 LEU A O 1
ATOM 735 N N . SER A 1 97 ? 14.207 -2.542 -19.562 1.00 94.19 97 SER A N 1
ATOM 736 C CA . SER A 1 97 ? 14.184 -1.107 -19.834 1.00 94.19 97 SER A C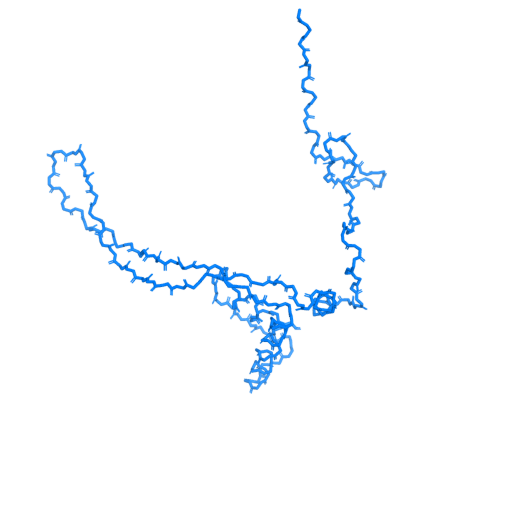A 1
ATOM 737 C C . SER A 1 97 ? 12.956 -0.529 -19.148 1.00 94.19 97 SER A C 1
ATOM 739 O O . SER A 1 97 ? 11.828 -0.912 -19.453 1.00 94.19 97 SER A O 1
ATOM 741 N N . LEU A 1 98 ? 13.174 0.373 -18.199 1.00 95.31 98 LEU A N 1
ATOM 742 C CA . LEU A 1 98 ? 12.120 0.974 -17.390 1.00 95.31 98 LEU A CA 1
ATOM 743 C C . LEU A 1 98 ? 11.986 2.457 -17.741 1.00 95.31 98 LEU A C 1
ATOM 745 O O . LEU A 1 98 ? 12.988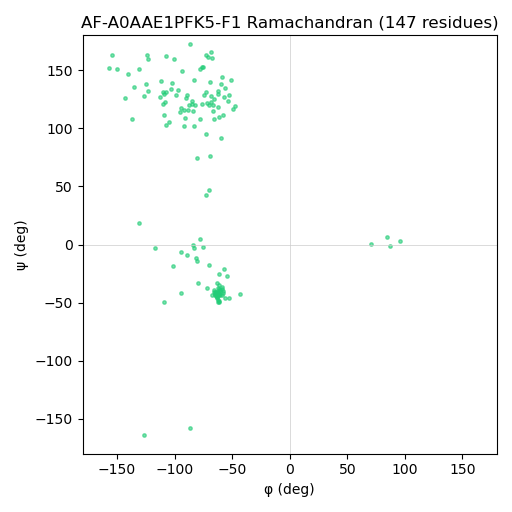 3.137 -17.955 1.00 95.31 98 LEU A O 1
ATOM 749 N N . GLY A 1 99 ? 10.753 2.947 -17.788 1.00 94.69 99 GLY A N 1
ATOM 750 C CA . GLY A 1 99 ? 10.417 4.345 -18.031 1.00 94.69 99 GLY A CA 1
ATOM 751 C C . GLY A 1 99 ? 10.407 5.167 -16.748 1.00 94.69 99 GLY A C 1
ATOM 752 O O . GLY A 1 99 ? 11.032 4.790 -15.749 1.00 94.69 99 GLY A O 1
ATOM 753 N N . GLU A 1 100 ? 9.688 6.284 -16.796 1.00 95.38 100 GLU A N 1
ATOM 754 C CA . GLU A 1 100 ? 9.496 7.189 -15.662 1.00 95.38 100 GLU A CA 1
ATOM 755 C C . GLU A 1 100 ? 8.665 6.560 -14.539 1.00 95.38 100 GLU A C 1
ATOM 757 O O . GLU A 1 100 ? 7.938 5.577 -14.741 1.00 95.38 100 GLU A O 1
ATOM 762 N N . TYR A 1 101 ? 8.795 7.141 -13.345 1.00 93.81 101 TYR A N 1
ATOM 763 C CA . TYR A 1 101 ? 7.942 6.805 -12.215 1.00 93.81 101 TYR A CA 1
ATOM 764 C C . TYR A 1 101 ? 6.540 7.373 -12.417 1.00 93.81 101 TYR A C 1
ATOM 766 O O . TYR A 1 101 ? 6.361 8.557 -12.690 1.00 93.81 101 TYR A O 1
ATOM 774 N N . THR A 1 102 ? 5.547 6.521 -12.213 1.00 93.50 102 THR A N 1
ATOM 775 C CA . THR A 1 102 ? 4.147 6.901 -12.070 1.00 93.50 102 THR A CA 1
ATOM 776 C C . THR A 1 102 ? 3.741 6.684 -10.626 1.00 93.50 102 THR A C 1
ATOM 778 O O . THR A 1 102 ? 3.981 5.608 -10.069 1.00 93.50 102 THR A O 1
ATOM 781 N N . CYS A 1 103 ? 3.144 7.707 -10.024 1.00 95.31 103 CYS A N 1
ATOM 782 C CA . CYS A 1 103 ? 2.681 7.652 -8.649 1.00 95.31 103 CYS A CA 1
ATOM 783 C C . CYS A 1 103 ? 1.171 7.457 -8.603 1.00 95.31 103 CYS A C 1
ATOM 785 O O . CYS A 1 103 ? 0.435 8.104 -9.340 1.00 95.31 103 CYS A O 1
ATOM 787 N N . THR A 1 104 ? 0.738 6.608 -7.688 1.00 96.62 104 THR A N 1
ATOM 788 C CA . THR A 1 104 ? -0.654 6.406 -7.312 1.00 96.62 104 THR A CA 1
ATOM 789 C C . THR A 1 104 ? -0.896 7.119 -5.989 1.00 96.62 104 THR A C 1
ATOM 791 O O . THR A 1 104 ? -0.083 7.003 -5.066 1.00 96.62 104 THR A O 1
ATOM 794 N N . SER A 1 105 ? -1.987 7.869 -5.900 1.00 98.06 105 SER A N 1
ATOM 795 C CA . SER A 1 105 ? -2.371 8.636 -4.715 1.00 98.06 105 SER A CA 1
ATOM 796 C C . SER A 1 105 ? -2.886 7.755 -3.571 1.00 98.06 105 SER A C 1
ATOM 798 O O . SER A 1 105 ? -3.258 6.600 -3.778 1.00 98.06 105 SER A O 1
ATOM 800 N N . PHE A 1 106 ? -2.932 8.290 -2.346 1.00 97.81 106 PHE A N 1
ATOM 801 C CA . PHE A 1 106 ? -3.506 7.575 -1.195 1.00 97.81 106 PHE A CA 1
ATOM 802 C C . PHE A 1 106 ? -4.969 7.168 -1.428 1.00 97.81 106 PHE A C 1
ATOM 804 O O . PHE A 1 106 ? -5.352 6.053 -1.074 1.00 97.81 106 PHE A O 1
ATOM 811 N N . ASN A 1 107 ? -5.768 8.035 -2.057 1.00 98.38 107 ASN A N 1
ATOM 812 C CA . ASN A 1 107 ? -7.164 7.746 -2.390 1.00 98.38 107 ASN A CA 1
ATOM 813 C C . ASN A 1 107 ? -7.288 6.551 -3.343 1.00 98.38 107 ASN A C 1
ATOM 815 O O . ASN A 1 107 ? -8.038 5.619 -3.064 1.00 98.38 107 ASN A O 1
ATOM 819 N N . GLU A 1 108 ? -6.511 6.545 -4.427 1.00 98.25 108 GLU A N 1
ATOM 820 C CA . GLU A 1 108 ? -6.518 5.455 -5.411 1.00 98.25 108 GLU A CA 1
ATOM 821 C C . GLU A 1 108 ? -6.023 4.137 -4.798 1.00 98.25 108 GLU A C 1
ATOM 823 O O . GLU A 1 108 ? -6.607 3.082 -5.037 1.00 98.25 108 GLU A O 1
ATOM 828 N N . VAL A 1 109 ? -4.976 4.173 -3.961 1.00 98.00 109 VAL A N 1
ATOM 829 C CA . VAL A 1 109 ? -4.503 2.980 -3.232 1.00 98.00 109 VAL A CA 1
ATOM 830 C C . VAL A 1 109 ? -5.595 2.444 -2.303 1.00 98.00 109 VAL A C 1
ATOM 832 O O . VAL A 1 109 ? -5.810 1.234 -2.257 1.00 98.00 109 VAL A O 1
ATOM 835 N N . SER A 1 110 ? -6.306 3.325 -1.594 1.00 97.94 110 SER A N 1
ATOM 836 C CA . SER A 1 110 ? -7.411 2.951 -0.706 1.00 97.94 110 SER A CA 1
ATOM 837 C C . SER A 1 110 ? -8.572 2.308 -1.462 1.00 97.94 110 SER A C 1
ATOM 839 O O . SER A 1 110 ? -9.089 1.273 -1.039 1.00 97.94 110 SER A O 1
ATOM 841 N N . GLU A 1 111 ? -8.951 2.872 -2.607 1.00 98.31 111 GLU A N 1
ATOM 842 C CA . GLU A 1 111 ? -9.980 2.306 -3.477 1.00 98.31 111 GLU A CA 1
ATOM 843 C C . GLU A 1 111 ? -9.575 0.925 -4.010 1.00 98.31 111 GLU A C 1
ATOM 845 O O . GLU A 1 111 ? -10.335 -0.038 -3.890 1.00 98.31 111 GLU A O 1
ATOM 850 N N . MET A 1 112 ? -8.351 0.786 -4.528 1.00 98.12 112 MET A N 1
ATOM 851 C CA . MET A 1 112 ? -7.853 -0.500 -5.020 1.00 98.12 112 MET A CA 1
ATOM 852 C C . MET A 1 112 ? -7.779 -1.559 -3.915 1.00 98.12 112 MET A C 1
ATOM 854 O O . MET A 1 112 ? -8.161 -2.703 -4.152 1.00 98.12 112 MET A O 1
ATOM 858 N N . ALA A 1 113 ? -7.344 -1.193 -2.705 1.00 97.81 113 ALA A N 1
ATOM 859 C CA . ALA A 1 113 ? -7.314 -2.103 -1.563 1.00 97.81 113 ALA A CA 1
ATOM 860 C C . ALA A 1 113 ? -8.727 -2.586 -1.191 1.00 97.81 113 ALA A C 1
ATOM 862 O O . ALA A 1 113 ? -8.938 -3.787 -1.017 1.00 97.81 113 ALA A O 1
ATOM 863 N N . ARG A 1 114 ? -9.725 -1.687 -1.161 1.00 97.81 114 ARG A N 1
ATOM 864 C CA . ARG A 1 114 ? -11.133 -2.063 -0.928 1.00 97.81 114 ARG A CA 1
ATOM 865 C C . ARG A 1 114 ? -11.662 -3.012 -2.004 1.00 97.81 114 ARG A C 1
ATOM 867 O O . ARG A 1 114 ? -12.339 -3.982 -1.670 1.00 97.81 114 ARG A O 1
ATOM 874 N N . ASN A 1 115 ? -11.311 -2.785 -3.270 1.00 98.19 115 ASN A N 1
ATOM 875 C CA . ASN A 1 115 ? -11.687 -3.676 -4.370 1.00 98.19 115 ASN A CA 1
ATOM 876 C C . ASN A 1 115 ? -11.061 -5.072 -4.222 1.00 98.19 115 ASN A C 1
ATOM 878 O O . ASN A 1 115 ? -11.747 -6.074 -4.433 1.00 98.19 115 ASN A O 1
ATOM 882 N N . VAL A 1 116 ? -9.791 -5.157 -3.803 1.00 97.19 116 VAL A N 1
ATOM 883 C CA . VAL A 1 116 ? -9.158 -6.447 -3.486 1.00 97.19 116 VAL A CA 1
ATOM 884 C C . VAL A 1 116 ? -9.890 -7.139 -2.338 1.00 97.19 116 VAL A C 1
ATOM 886 O O . VAL A 1 116 ? -10.262 -8.303 -2.481 1.00 97.19 116 VAL A O 1
ATOM 889 N N . GLY A 1 117 ? -10.154 -6.433 -1.235 1.00 96.56 117 GLY A N 1
ATOM 890 C CA . GLY A 1 117 ? -10.878 -6.989 -0.089 1.00 96.56 117 GLY A CA 1
ATOM 891 C C . GLY A 1 117 ? -12.271 -7.500 -0.461 1.00 96.56 117 GLY A C 1
ATOM 892 O O . GLY A 1 117 ? -12.653 -8.606 -0.076 1.00 96.56 117 GLY A O 1
ATOM 893 N N . ALA A 1 118 ? -13.009 -6.761 -1.293 1.00 97.12 118 ALA A N 1
ATOM 894 C CA . ALA A 1 118 ? -14.297 -7.202 -1.822 1.00 97.12 118 ALA A CA 1
ATOM 895 C C . ALA A 1 118 ? -14.173 -8.493 -2.652 1.00 97.12 118 ALA A C 1
ATOM 897 O O . ALA A 1 118 ? -14.968 -9.417 -2.471 1.00 97.12 118 ALA A O 1
ATOM 898 N N . GLY A 1 119 ? -13.153 -8.599 -3.510 1.00 97.25 119 GLY A N 1
ATOM 899 C CA . GLY A 1 119 ? -12.870 -9.812 -4.283 1.00 97.25 119 GLY A CA 1
ATOM 900 C C . GLY A 1 119 ? -12.521 -11.015 -3.401 1.00 97.25 119 GLY A C 1
ATOM 901 O O . GLY A 1 119 ? -13.076 -12.097 -3.578 1.00 97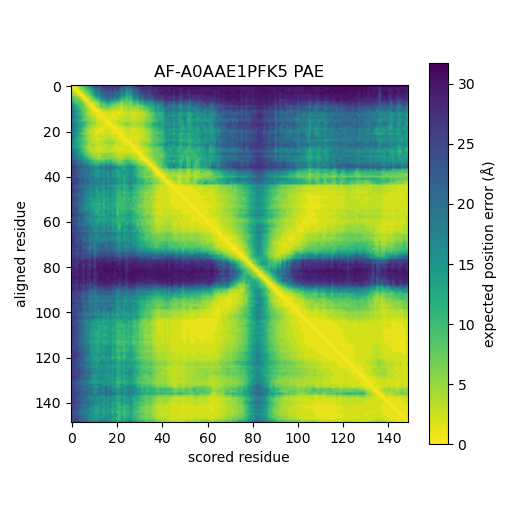.25 119 GLY A O 1
ATOM 902 N N . VAL A 1 120 ? -11.666 -10.819 -2.393 1.00 95.50 120 VAL A N 1
ATOM 903 C CA . VAL A 1 120 ? -11.309 -11.843 -1.394 1.00 95.50 120 VAL A CA 1
ATOM 904 C C . VAL A 1 120 ? -12.565 -12.373 -0.694 1.00 95.50 120 VAL A C 1
ATOM 906 O O . VAL A 1 120 ? -12.764 -13.586 -0.596 1.00 95.50 120 VAL A O 1
ATOM 909 N N . ARG A 1 121 ? -13.463 -11.471 -0.280 1.00 95.56 121 ARG A N 1
ATOM 910 C CA . ARG A 1 121 ? -14.743 -11.832 0.345 1.00 95.56 121 ARG A CA 1
ATOM 911 C C . ARG A 1 121 ? -15.680 -12.564 -0.612 1.00 95.56 121 ARG A C 1
ATOM 913 O O . ARG A 1 121 ? -16.331 -13.518 -0.191 1.00 95.56 121 ARG A O 1
ATOM 920 N N . LEU A 1 122 ? -15.730 -12.160 -1.882 1.00 97.44 122 LEU A N 1
ATOM 921 C CA . LEU A 1 122 ? -16.533 -12.826 -2.911 1.00 97.44 122 LEU A CA 1
ATOM 922 C C . LEU A 1 122 ? -16.076 -14.273 -3.153 1.00 97.44 122 LEU A C 1
ATOM 924 O O . LEU A 1 122 ? -16.905 -15.146 -3.399 1.00 97.44 122 LEU A O 1
ATOM 928 N N . HIS A 1 123 ? -14.778 -14.549 -3.012 1.00 95.50 123 HIS A N 1
ATOM 929 C CA . HIS A 1 123 ? -14.213 -15.898 -3.098 1.00 95.50 123 HIS A CA 1
ATOM 930 C C . HIS A 1 123 ? -14.420 -16.757 -1.837 1.00 95.50 123 HIS A C 1
ATOM 932 O O . HIS A 1 123 ? -13.941 -17.888 -1.780 1.00 95.50 123 HIS A O 1
ATOM 938 N N . GLY A 1 124 ? -15.159 -16.258 -0.843 1.00 96.50 124 GLY A N 1
ATOM 939 C CA . GLY A 1 124 ? -15.545 -17.020 0.344 1.00 96.50 124 GLY A CA 1
ATOM 940 C C . GLY A 1 124 ? -14.507 -17.035 1.464 1.00 96.50 124 GLY A C 1
ATOM 941 O O . GLY A 1 124 ? -14.738 -17.717 2.461 1.00 96.50 124 GLY A O 1
ATOM 942 N N . ILE A 1 125 ? -13.414 -16.273 1.334 1.00 96.44 125 ILE A N 1
ATOM 943 C CA . ILE A 1 125 ? -12.407 -16.130 2.391 1.00 96.44 125 ILE A CA 1
ATOM 944 C C . ILE A 1 125 ? -13.024 -15.351 3.554 1.00 96.44 125 ILE A C 1
ATOM 946 O O . ILE A 1 125 ? -13.610 -14.275 3.374 1.00 96.44 125 ILE A O 1
ATOM 950 N N . LYS A 1 126 ? -12.915 -15.909 4.757 1.00 95.50 126 LYS A N 1
ATOM 951 C CA . LYS A 1 126 ? -13.521 -15.350 5.973 1.00 95.50 126 LYS A CA 1
ATOM 952 C C . LYS A 1 126 ? -12.496 -14.588 6.816 1.00 95.50 126 LYS A C 1
ATOM 954 O O . LYS A 1 126 ? -11.296 -14.835 6.700 1.00 95.50 126 LYS A O 1
ATOM 959 N N . PRO A 1 127 ? -12.947 -13.681 7.705 1.00 93.81 127 PRO A N 1
ATOM 960 C CA . PRO A 1 127 ? -12.063 -13.091 8.702 1.00 93.81 127 PRO A CA 1
ATOM 961 C C . PRO A 1 127 ? -11.287 -14.172 9.465 1.00 93.81 127 PRO A C 1
ATOM 963 O O . PRO A 1 127 ? -11.852 -15.216 9.790 1.00 93.81 127 PRO A O 1
ATOM 966 N N . LEU A 1 128 ? -10.017 -13.891 9.770 1.00 93.44 128 LEU A N 1
ATOM 967 C CA . LEU A 1 128 ? -9.074 -14.786 10.464 1.00 93.44 128 LEU A CA 1
ATOM 968 C C . LEU A 1 128 ? -8.585 -16.000 9.652 1.00 93.44 128 LEU A C 1
ATOM 970 O O . LEU A 1 128 ? -7.766 -16.776 10.153 1.00 93.44 128 LEU A O 1
ATOM 974 N N . GLU A 1 129 ? -9.026 -16.168 8.405 1.00 95.38 129 GLU A N 1
ATOM 975 C CA . GLU A 1 129 ? -8.431 -17.156 7.508 1.00 95.38 129 GLU A CA 1
ATOM 976 C C . GLU A 1 129 ? -7.069 -16.691 6.983 1.00 95.38 129 GLU A C 1
ATOM 978 O O . GLU A 1 129 ? -6.759 -15.503 6.899 1.00 95.38 129 GLU A O 1
ATOM 983 N N . ARG A 1 130 ? -6.212 -17.661 6.652 1.00 94.31 130 ARG A N 1
ATOM 984 C CA . ARG A 1 130 ? -4.842 -17.388 6.217 1.00 94.31 130 ARG A CA 1
ATOM 985 C C . ARG A 1 130 ? -4.807 -17.093 4.724 1.00 94.31 130 ARG A C 1
ATOM 987 O O . ARG A 1 130 ? -5.164 -17.950 3.921 1.00 94.31 130 ARG A O 1
ATOM 994 N N . VAL A 1 131 ? -4.270 -15.930 4.371 1.00 93.25 131 VAL A N 1
ATOM 995 C CA . VAL A 1 131 ? -3.950 -15.551 2.991 1.00 93.25 131 VAL A CA 1
ATOM 996 C C . VAL A 1 131 ? -2.434 -15.579 2.814 1.00 93.25 131 VAL A C 1
ATOM 998 O O . VAL A 1 131 ? -1.696 -15.038 3.636 1.00 93.25 131 VAL A O 1
ATOM 1001 N N . VAL A 1 132 ? -1.961 -16.223 1.747 1.00 93.62 132 VAL A N 1
ATOM 1002 C CA . VAL A 1 132 ? -0.538 -16.250 1.382 1.00 93.62 132 VAL A CA 1
ATOM 1003 C C . VAL A 1 132 ? -0.345 -15.396 0.139 1.00 93.62 132 VAL A C 1
ATOM 1005 O O . VAL A 1 132 ? -0.958 -15.658 -0.893 1.00 93.62 132 VAL A O 1
ATOM 1008 N N . VAL A 1 133 ? 0.525 -14.392 0.231 1.00 90.06 133 VAL A N 1
ATOM 1009 C CA . VAL A 1 133 ? 0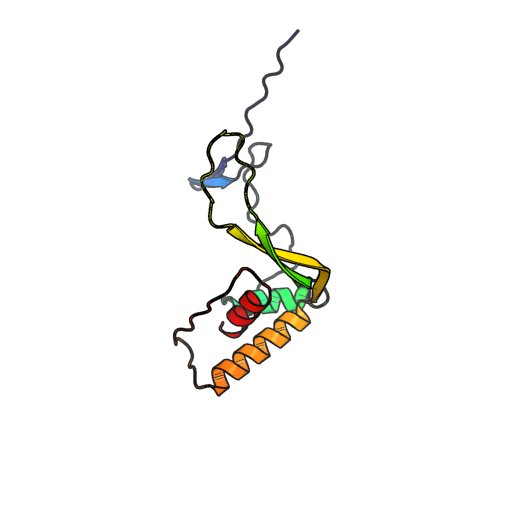.845 -13.499 -0.887 1.00 90.06 133 VAL A CA 1
ATOM 1010 C C . VAL A 1 133 ? 2.265 -13.789 -1.363 1.00 90.06 133 VAL A C 1
ATOM 1012 O O . VAL A 1 133 ? 3.232 -13.506 -0.659 1.00 90.06 133 VAL A O 1
ATOM 1015 N N . PHE A 1 134 ? 2.392 -14.345 -2.569 1.00 91.69 134 PHE A N 1
ATOM 1016 C CA . PHE A 1 134 ? 3.676 -14.477 -3.257 1.00 91.69 134 PHE A CA 1
ATOM 1017 C C . PHE A 1 134 ? 3.905 -13.246 -4.119 1.00 91.69 134 PHE A C 1
ATOM 1019 O O . PHE A 1 134 ? 3.236 -13.066 -5.136 1.00 91.69 134 PHE A O 1
ATOM 1026 N N . ALA A 1 135 ? 4.840 -12.393 -3.714 1.00 86.56 135 ALA A N 1
ATOM 1027 C CA . ALA A 1 135 ? 5.145 -11.193 -4.472 1.00 86.56 135 ALA A CA 1
ATOM 1028 C C . ALA A 1 135 ? 6.574 -10.696 -4.247 1.00 86.56 135 ALA A C 1
ATOM 1030 O O . ALA A 1 135 ? 7.238 -11.042 -3.271 1.00 86.56 135 ALA A O 1
ATOM 1031 N N . GLU A 1 136 ? 7.011 -9.841 -5.164 1.00 84.25 136 GLU A N 1
ATOM 1032 C CA . GLU A 1 136 ? 8.168 -8.966 -4.990 1.00 84.25 136 GLU A CA 1
ATOM 1033 C C . GLU A 1 136 ? 7.748 -7.658 -4.293 1.00 84.25 136 GLU A C 1
ATOM 1035 O O . GLU A 1 136 ? 6.558 -7.376 -4.138 1.00 84.25 136 GLU A O 1
ATOM 1040 N N . THR A 1 137 ? 8.714 -6.813 -3.918 1.00 83.75 137 THR A N 1
ATOM 1041 C CA . THR A 1 137 ? 8.461 -5.465 -3.377 1.00 83.75 137 THR A CA 1
ATOM 1042 C C . THR A 1 137 ? 7.911 -4.523 -4.454 1.00 83.75 137 THR A C 1
ATOM 1044 O O . THR A 1 137 ? 8.632 -3.680 -4.992 1.00 83.75 137 THR A O 1
ATOM 1047 N N . ARG A 1 138 ? 6.627 -4.685 -4.789 1.00 88.94 138 ARG A N 1
ATOM 1048 C CA . ARG A 1 138 ? 5.872 -3.862 -5.743 1.00 88.94 138 ARG A CA 1
ATOM 1049 C C . ARG A 1 138 ? 4.612 -3.272 -5.105 1.00 88.94 138 ARG A C 1
ATOM 1051 O O . ARG A 1 138 ? 4.149 -3.754 -4.074 1.00 88.94 138 ARG A O 1
ATOM 1058 N N . ALA A 1 139 ? 4.039 -2.245 -5.733 1.00 92.88 139 ALA A N 1
ATOM 1059 C CA . ALA A 1 139 ? 2.834 -1.580 -5.233 1.00 92.88 139 ALA A CA 1
ATOM 1060 C C . ALA A 1 139 ? 1.647 -2.549 -5.100 1.00 92.88 139 ALA A C 1
ATOM 1062 O O . ALA A 1 139 ? 0.914 -2.494 -4.117 1.00 92.88 139 ALA A O 1
ATOM 1063 N N . GLU A 1 140 ? 1.500 -3.479 -6.045 1.00 92.56 140 GLU A N 1
ATOM 1064 C CA . GLU A 1 140 ? 0.414 -4.460 -6.070 1.00 92.56 140 GLU A CA 1
ATOM 1065 C C . GLU A 1 140 ? 0.435 -5.381 -4.844 1.00 92.56 140 GLU A C 1
ATOM 1067 O O . GLU A 1 140 ? -0.621 -5.727 -4.322 1.00 92.56 140 GLU A O 1
ATOM 1072 N N . TRP A 1 141 ? 1.626 -5.728 -4.342 1.00 93.62 141 TRP A N 1
ATOM 1073 C CA . TRP A 1 141 ? 1.764 -6.500 -3.106 1.00 93.62 141 TRP A CA 1
ATOM 1074 C C . TRP A 1 141 ? 1.185 -5.741 -1.913 1.00 93.62 141 TRP A C 1
ATOM 1076 O O . TRP A 1 141 ? 0.371 -6.291 -1.175 1.00 93.62 141 TRP A O 1
ATOM 1086 N N . MET A 1 142 ? 1.569 -4.472 -1.748 1.00 94.88 142 MET A N 1
ATOM 1087 C CA . MET A 1 142 ? 1.096 -3.665 -0.626 1.00 94.88 142 MET A CA 1
ATOM 1088 C C . MET A 1 142 ? -0.419 -3.458 -0.698 1.00 94.88 142 MET A C 1
ATOM 1090 O O . MET A 1 142 ? -1.106 -3.626 0.302 1.00 94.88 142 MET A O 1
ATOM 1094 N N . ILE A 1 143 ? -0.947 -3.151 -1.887 1.00 96.19 143 ILE A N 1
ATOM 1095 C CA . ILE A 1 143 ? -2.389 -2.987 -2.122 1.00 96.19 143 ILE A CA 1
ATOM 1096 C C . ILE A 1 143 ? -3.144 -4.275 -1.771 1.00 96.19 143 ILE A C 1
ATOM 1098 O O . ILE A 1 143 ? -4.178 -4.218 -1.108 1.00 96.19 143 ILE A O 1
ATOM 1102 N N . ALA A 1 144 ? -2.620 -5.437 -2.174 1.00 95.62 144 ALA A N 1
ATOM 1103 C CA . ALA A 1 144 ? -3.251 -6.716 -1.881 1.00 95.62 144 ALA A CA 1
ATOM 1104 C C . ALA A 1 144 ? -3.275 -7.026 -0.380 1.00 95.62 144 ALA A C 1
ATOM 1106 O O . ALA A 1 144 ? -4.303 -7.455 0.139 1.00 95.62 144 ALA A O 1
ATOM 1107 N N . VAL A 1 145 ? -2.165 -6.771 0.322 1.00 94.94 145 VAL A N 1
ATOM 1108 C CA . VAL A 1 145 ? -2.087 -6.941 1.779 1.00 94.94 145 VAL A CA 1
ATOM 1109 C C . VAL A 1 145 ? -3.044 -5.985 2.486 1.00 94.94 145 VAL A C 1
ATOM 1111 O O . VAL A 1 145 ? -3.796 -6.441 3.337 1.00 94.94 145 VAL A O 1
ATOM 1114 N N . LEU A 1 146 ? -3.082 -4.703 2.100 1.00 95.88 146 LEU A N 1
ATOM 1115 C CA . LEU A 1 146 ? -4.018 -3.719 2.660 1.00 95.88 146 LEU A CA 1
ATOM 1116 C C . LEU A 1 146 ? -5.481 -4.131 2.462 1.00 95.88 146 LEU A C 1
ATOM 1118 O O . LEU A 1 146 ? -6.289 -3.912 3.353 1.00 95.88 146 LEU A O 1
ATOM 1122 N N . GLY A 1 147 ? -5.822 -4.747 1.327 1.00 96.00 147 GLY A N 1
ATOM 1123 C CA . GLY A 1 147 ? -7.167 -5.276 1.087 1.00 96.00 147 GLY A CA 1
ATOM 1124 C C . GLY A 1 147 ? -7.522 -6.512 1.921 1.00 96.00 147 GLY A C 1
ATOM 1125 O O . GLY A 1 147 ? -8.698 -6.845 2.032 1.00 96.00 147 GLY A O 1
ATOM 1126 N N . CYS A 1 148 ? -6.528 -7.202 2.488 1.00 95.06 148 CYS A N 1
ATOM 1127 C CA . CYS A 1 148 ? -6.726 -8.365 3.359 1.00 95.06 148 CYS A CA 1
ATOM 1128 C C . CYS A 1 148 ? -6.749 -8.017 4.858 1.00 95.06 148 CYS A C 1
ATOM 1130 O O . CYS A 1 148 ? -6.981 -8.924 5.662 1.00 95.06 148 CYS A O 1
ATOM 1132 N N . LEU A 1 149 ? -6.458 -6.764 5.232 1.00 91.12 149 LEU A N 1
ATOM 1133 C CA . LEU A 1 149 ? -6.552 -6.263 6.610 1.00 91.12 149 LEU A CA 1
ATOM 1134 C C . LEU A 1 149 ? -8.003 -5.929 6.973 1.00 91.12 149 LEU A C 1
ATOM 1136 O O . LEU A 1 149 ? -8.366 -6.205 8.137 1.00 91.12 149 LEU A O 1
#

Organism: NCBI:txid1843537

pLDDT: mean 85.22, std 14.81, range [37.91, 98.38]

Radius of gyration: 25.15 Å; Cα contacts (8 Å, |Δi|>4): 179; chains: 1; bounding box: 65×47×58 Å

Secondary structure (DSSP, 8-state):
-----------EEE-TTS-EEEBPTTSPBPP-S-S-TT----SSSHHHHHHHHHHHHTTSEEEEEEEEEEEEEEEE-----SSS---PPPEEEEEEEEEEEEEEEHHHHHHHHHHHHHHHHHTTPPTT--------SSHHHHHHHHHT-

Nearest PDB structures (foldseek):
  7e2w-assembly2_D  TM=2.715E-01  e=3.701E+00  Ostreococcus tauri
  8coi-assembly12_L  TM=2.604E-01  e=3.485E+00  Human adenovirus sp.
  7e2w-assembly2_C  TM=2.742E-01  e=3.088E+00  Ostreococcus tauri
  8coi-assembly10_J  TM=2.893E-01  e=9.722E+00  Human adenovirus sp.

Foldseek 3Di:
DDPPPPPPQQQWDADPVGDIAGADSVRHHDDPPPPDPQQDQPDDDPLSSLVSVCVRWVAHFDFKDWAFPD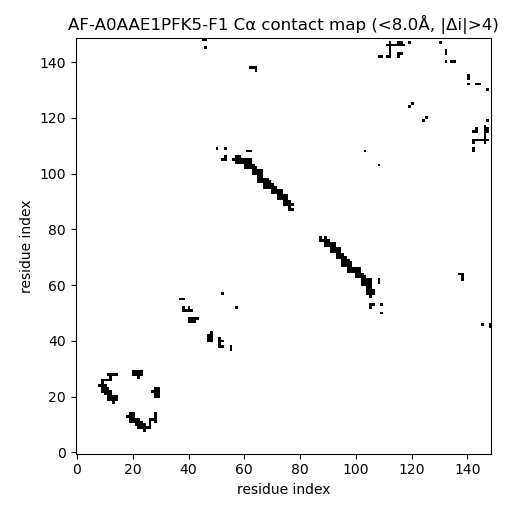KDWDFDDDDDPDPDPDRPRTDIDIDTDTHDIDTDGSNRLVVLLCVLLVVCVVVVNDPPDDDDDDDDPHSVSVSNVSSND

Solvent-accessible surface area (backbone atoms only — not comparable to full-atom values): 9325 Å² total; per-residue (Å²): 134,85,80,80,78,76,75,74,78,41,62,58,30,69,46,99,89,68,47,81,39,50,23,34,83,87,51,45,70,52,75,83,67,66,92,63,77,76,66,62,58,84,57,92,50,72,62,35,44,50,52,30,46,28,74,73,37,29,83,41,76,66,42,74,46,61,46,80,72,44,79,46,81,42,70,50,66,82,86,69,98,56,102,63,96,71,86,66,82,54,48,76,43,78,46,74,42,65,54,66,76,49,65,40,26,27,47,57,47,51,52,52,9,51,51,42,27,52,50,47,45,73,72,67,57,54,91,94,59,90,81,86,83,90,72,68,104,47,64,68,46,55,33,50,52,60,19,72,103

Sequence (149 aa):
MKKNETQGVIRGVQTPEGWYVKATPSGEPYSLEPKDSKIRVQGVTLPDAFESAVACYGTLPCMATRRLLDRKHMTVCGVSGSSEPKVKKGRTMEKLSLGEYTCTSFNEVSEMARNVGAGVRLHGIKPLERVVVFAETRAEWMIAVLGCL

Mean predicted aligned error: 11.86 Å